Protein AF-A0A453IXG3-F1 (afdb_monomer_lite)

Secondary structure (DSSP, 8-state):
-HHHHHHHHHHHHHHHHHHHH-SEEEEEEEEEEEEEEEE-TTS-EEEEEEEEEEEEE-----GGGG---PPPP-

Radius of gyration: 21.26 Å; chains: 1; bounding box: 48×32×62 Å

Organism: Aegilops tauschii subsp. strangulata (NCBI:txid200361)

Structure (mmCIF, N/CA/C/O backbone):
data_AF-A0A453IXG3-F1
#
_entry.id   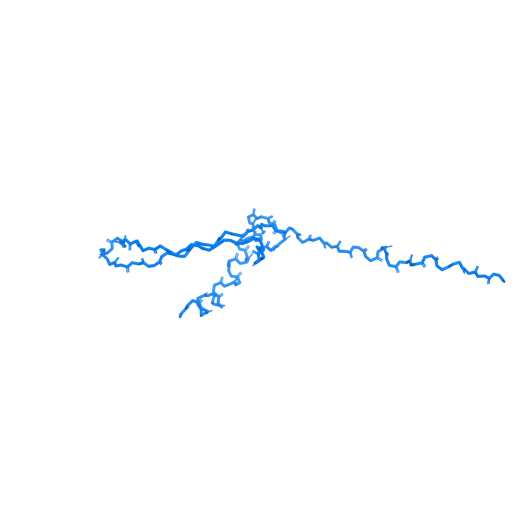AF-A0A453IXG3-F1
#
loop_
_atom_site.group_PDB
_atom_site.id
_atom_site.type_symbol
_atom_site.label_atom_id
_atom_site.label_alt_id
_atom_site.label_comp_id
_atom_site.label_asym_id
_atom_site.label_entity_id
_atom_site.label_seq_id
_atom_site.pdbx_PDB_ins_code
_atom_site.Cartn_x
_atom_site.Cartn_y
_atom_site.Cartn_z
_atom_site.occupancy
_atom_site.B_iso_or_equiv
_atom_site.auth_seq_id
_atom_site.auth_comp_id
_atom_site.auth_asym_id
_atom_site.auth_atom_id
_atom_site.pdbx_PDB_model_num
ATOM 1 N N . ARG A 1 1 ? 1.064 7.366 13.917 1.00 89.69 1 ARG A N 1
ATOM 2 C CA . ARG A 1 1 ? 1.740 6.046 13.854 1.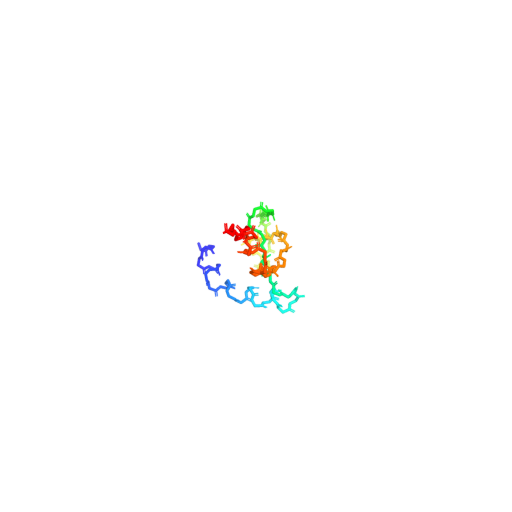00 89.69 1 ARG A CA 1
ATOM 3 C C . ARG A 1 1 ? 1.849 5.496 12.425 1.0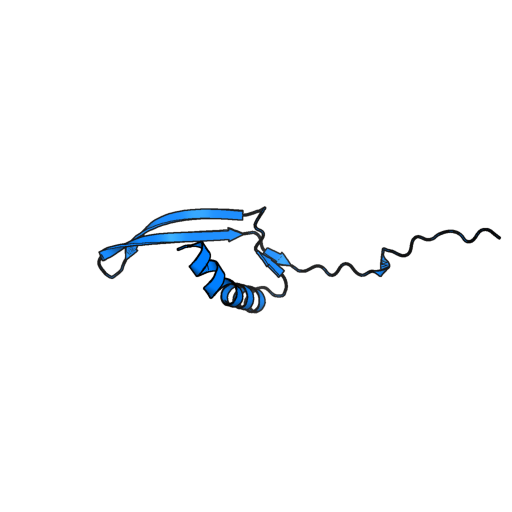0 89.69 1 ARG A C 1
ATOM 5 O O . ARG A 1 1 ? 2.715 4.670 12.202 1.00 89.69 1 ARG A O 1
ATOM 12 N N . LEU A 1 2 ? 1.056 5.974 11.447 1.00 93.06 2 LEU A N 1
ATOM 13 C CA . LEU A 1 2 ? 1.182 5.543 10.043 1.00 93.06 2 LEU A CA 1
ATOM 14 C C . LEU A 1 2 ? 2.590 5.768 9.460 1.00 93.06 2 LEU A C 1
ATOM 16 O O . LEU A 1 2 ? 3.156 4.837 8.910 1.00 93.06 2 LEU A O 1
ATOM 20 N N . ASN A 1 3 ? 3.183 6.954 9.652 1.00 94.44 3 ASN A N 1
ATOM 21 C CA . ASN A 1 3 ? 4.543 7.240 9.167 1.00 94.44 3 ASN A CA 1
ATOM 22 C C . ASN A 1 3 ? 5.583 6.249 9.707 1.00 94.44 3 ASN A C 1
ATOM 24 O O . ASN A 1 3 ? 6.407 5.759 8.952 1.00 94.44 3 ASN A O 1
ATOM 28 N N . GLU A 1 4 ? 5.516 5.909 10.996 1.00 96.00 4 GLU A N 1
ATOM 29 C CA . GLU A 1 4 ? 6.429 4.934 11.606 1.00 96.00 4 GLU A CA 1
ATOM 30 C C . GLU A 1 4 ? 6.225 3.530 11.030 1.00 96.00 4 GLU A C 1
ATOM 32 O O . GLU A 1 4 ? 7.201 2.844 10.748 1.00 96.00 4 GLU A O 1
ATOM 37 N N . ALA A 1 5 ? 4.973 3.114 10.809 1.00 94.56 5 ALA A N 1
ATOM 38 C CA . ALA A 1 5 ? 4.671 1.827 10.189 1.00 94.56 5 ALA A CA 1
ATOM 39 C C . ALA A 1 5 ? 5.209 1.753 8.751 1.00 94.56 5 ALA A C 1
ATOM 41 O O . ALA A 1 5 ? 5.860 0.774 8.399 1.00 94.56 5 ALA A O 1
ATOM 42 N N . ILE A 1 6 ? 5.002 2.798 7.941 1.00 94.44 6 ILE A N 1
ATOM 43 C CA . ILE A 1 6 ? 5.531 2.863 6.569 1.00 94.44 6 ILE A CA 1
ATOM 44 C C . ILE A 1 6 ? 7.061 2.883 6.579 1.00 94.44 6 ILE A C 1
ATOM 46 O O . ILE A 1 6 ? 7.675 2.190 5.780 1.00 94.44 6 ILE A O 1
ATOM 50 N N . MET A 1 7 ? 7.697 3.625 7.488 1.00 94.25 7 MET A N 1
ATOM 51 C CA . MET A 1 7 ? 9.159 3.633 7.590 1.00 94.25 7 MET A CA 1
ATOM 52 C C . MET A 1 7 ? 9.723 2.272 8.013 1.00 94.25 7 MET A C 1
ATOM 54 O O . MET A 1 7 ? 10.762 1.869 7.506 1.00 94.25 7 MET A O 1
ATOM 58 N N . HIS A 1 8 ? 9.051 1.557 8.919 1.00 95.69 8 HIS A N 1
ATOM 59 C CA . HIS A 1 8 ? 9.520 0.260 9.406 1.00 95.69 8 HIS A CA 1
ATOM 60 C C . HIS A 1 8 ? 9.297 -0.872 8.394 1.00 95.69 8 HIS A C 1
ATOM 62 O O . HIS A 1 8 ? 10.158 -1.731 8.239 1.00 95.69 8 HIS A O 1
ATOM 68 N N . PHE A 1 9 ? 8.158 -0.870 7.695 1.00 96.50 9 PHE A N 1
ATOM 69 C CA . PHE A 1 9 ? 7.782 -1.940 6.763 1.00 96.50 9 PHE A CA 1
ATOM 70 C C . PHE A 1 9 ? 8.005 -1.593 5.288 1.00 96.50 9 PHE A C 1
ATOM 72 O O . PHE A 1 9 ? 7.822 -2.452 4.430 1.00 96.50 9 PHE A O 1
ATOM 79 N N . GLY A 1 10 ? 8.397 -0.359 4.967 1.00 94.62 10 GLY A N 1
ATOM 80 C CA . GLY A 1 10 ? 8.504 0.122 3.589 1.00 94.62 10 GLY A CA 1
ATOM 81 C C . GLY A 1 10 ? 9.475 -0.692 2.739 1.00 94.62 10 GLY A C 1
ATOM 82 O O . GLY A 1 10 ? 9.145 -1.043 1.608 1.00 94.62 10 GLY A O 1
ATOM 83 N N . GLU A 1 11 ? 10.635 -1.060 3.288 1.00 95.81 11 GLU A N 1
ATOM 84 C CA . GLU A 1 11 ? 11.602 -1.912 2.583 1.00 95.81 11 GLU A CA 1
ATOM 85 C C . GLU A 1 11 ? 11.060 -3.325 2.345 1.00 95.81 11 GLU A C 1
ATOM 87 O O . GLU A 1 11 ? 11.207 -3.856 1.247 1.00 95.81 11 GLU A O 1
ATOM 92 N N . SER A 1 12 ? 10.378 -3.913 3.332 1.00 97.31 12 SER A N 1
ATOM 93 C CA . SER A 1 12 ? 9.767 -5.240 3.196 1.00 97.31 12 SER A CA 1
ATOM 94 C C . SER A 1 12 ? 8.650 -5.247 2.153 1.00 97.31 12 SER A C 1
ATOM 96 O O . SER A 1 12 ? 8.598 -6.145 1.320 1.00 97.31 12 SER A O 1
ATOM 98 N N . ILE A 1 13 ? 7.790 -4.224 2.152 1.00 95.50 13 ILE A N 1
ATOM 99 C CA . ILE A 1 13 ? 6.726 -4.068 1.151 1.00 95.50 13 ILE A CA 1
ATOM 100 C C . ILE A 1 13 ? 7.338 -3.912 -0.245 1.00 95.50 13 ILE A C 1
ATOM 102 O O . ILE A 1 13 ? 6.893 -4.570 -1.181 1.00 95.50 13 ILE A O 1
ATOM 106 N N . LYS A 1 14 ? 8.390 -3.094 -0.389 1.00 94.31 14 LYS A N 1
ATOM 107 C CA . LYS A 1 14 ? 9.110 -2.944 -1.661 1.00 94.31 14 LYS A CA 1
ATOM 108 C C . LYS A 1 14 ? 9.694 -4.276 -2.143 1.00 94.31 14 LYS A C 1
ATOM 110 O O . LYS A 1 14 ? 9.600 -4.575 -3.328 1.00 94.31 14 LYS A O 1
ATOM 115 N N . ALA A 1 15 ? 10.295 -5.058 -1.247 1.00 96.25 15 ALA A N 1
ATOM 116 C CA . ALA A 1 15 ? 10.875 -6.351 -1.599 1.00 96.25 15 ALA A CA 1
ATOM 117 C C . ALA A 1 15 ? 9.811 -7.321 -2.133 1.00 96.25 15 ALA A C 1
ATOM 119 O O . ALA A 1 15 ? 10.025 -7.914 -3.184 1.00 96.25 15 ALA A O 1
ATOM 120 N N . ILE A 1 16 ? 8.652 -7.400 -1.469 1.00 96.56 16 ILE A N 1
ATOM 121 C CA . ILE A 1 16 ? 7.518 -8.229 -1.908 1.00 96.56 16 ILE A CA 1
ATOM 122 C C . ILE A 1 16 ? 7.006 -7.770 -3.279 1.00 96.56 16 ILE A C 1
ATOM 124 O O . ILE A 1 16 ? 6.815 -8.588 -4.170 1.00 96.56 16 ILE A O 1
ATOM 128 N N . ILE A 1 17 ? 6.850 -6.457 -3.490 1.00 95.06 17 ILE A N 1
ATOM 129 C CA . ILE A 1 17 ? 6.443 -5.921 -4.800 1.00 95.06 17 ILE A CA 1
ATOM 130 C C . ILE A 1 17 ? 7.434 -6.348 -5.890 1.00 95.06 17 ILE A C 1
ATOM 132 O O . ILE A 1 17 ? 7.019 -6.752 -6.972 1.00 95.06 17 ILE A O 1
ATOM 136 N N . ASN A 1 18 ? 8.735 -6.293 -5.613 1.00 94.44 18 ASN A N 1
ATOM 137 C CA . ASN A 1 18 ? 9.747 -6.690 -6.585 1.00 94.44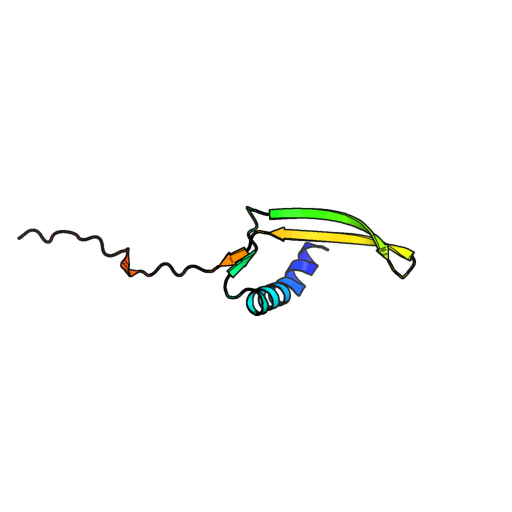 18 ASN A CA 1
ATOM 138 C C . ASN A 1 18 ? 9.786 -8.207 -6.833 1.00 94.44 18 ASN A C 1
ATOM 140 O O . ASN A 1 18 ? 10.085 -8.615 -7.955 1.00 94.44 18 ASN A O 1
ATOM 144 N N . GLU A 1 19 ? 9.499 -9.029 -5.821 1.00 96.12 19 GLU A N 1
ATOM 145 C CA . GLU A 1 19 ? 9.409 -10.489 -5.949 1.00 96.12 19 GLU A CA 1
ATOM 146 C C . GLU A 1 19 ? 8.202 -10.902 -6.802 1.00 96.12 19 GLU A C 1
ATOM 148 O O . GLU A 1 19 ? 8.350 -11.702 -7.726 1.00 96.12 19 GLU A O 1
ATOM 153 N N . ASP A 1 20 ? 7.039 -10.298 -6.551 1.00 95.62 20 ASP A N 1
ATOM 154 C CA . ASP A 1 20 ? 5.781 -10.681 -7.198 1.00 95.62 20 ASP A CA 1
ATOM 155 C C . ASP A 1 20 ? 5.568 -10.008 -8.569 1.00 95.62 20 ASP A C 1
ATOM 157 O O . ASP A 1 20 ? 4.979 -10.608 -9.472 1.00 95.62 20 ASP A O 1
ATOM 161 N N . PHE A 1 21 ? 6.031 -8.763 -8.748 1.00 93.56 21 PHE A N 1
ATOM 162 C CA . PHE A 1 21 ? 5.740 -7.939 -9.935 1.00 93.56 21 PHE A CA 1
ATOM 163 C C . PHE A 1 21 ? 6.982 -7.567 -10.761 1.00 93.56 21 PHE A C 1
ATOM 165 O O . PHE A 1 21 ? 6.839 -7.134 -11.906 1.00 93.56 21 PHE A O 1
ATOM 172 N N . GLY A 1 22 ? 8.191 -7.760 -10.226 1.00 93.06 22 GLY A N 1
ATOM 173 C CA . GLY A 1 22 ? 9.452 -7.363 -10.860 1.00 93.06 22 GLY A CA 1
ATOM 174 C C . GLY A 1 22 ? 9.895 -5.939 -10.508 1.00 93.06 22 GLY A C 1
ATOM 175 O O . GLY A 1 22 ? 9.259 -5.243 -9.716 1.00 93.06 22 GLY A O 1
ATOM 176 N N . ASP A 1 23 ? 11.000 -5.486 -11.105 1.00 94.12 23 ASP A N 1
ATOM 177 C CA . ASP A 1 23 ? 11.596 -4.183 -10.783 1.00 94.12 23 ASP A CA 1
ATOM 178 C C . ASP A 1 23 ? 10.711 -3.012 -11.237 1.00 94.12 23 ASP A C 1
ATOM 180 O O . ASP A 1 23 ? 10.562 -2.725 -12.429 1.00 94.12 23 ASP A O 1
ATOM 184 N N . GLY A 1 24 ? 10.108 -2.329 -10.268 1.00 93.69 24 GLY A N 1
ATOM 185 C CA . GLY A 1 24 ? 9.185 -1.232 -10.505 1.00 93.69 24 GLY A CA 1
ATOM 186 C C . GLY A 1 24 ? 8.745 -0.550 -9.218 1.00 93.69 24 GLY A C 1
ATOM 187 O O . GLY A 1 24 ? 9.284 -0.784 -8.136 1.00 93.69 24 GLY A O 1
ATOM 188 N N . ILE A 1 25 ? 7.769 0.345 -9.342 1.00 95.00 25 ILE A N 1
ATOM 189 C CA . ILE A 1 25 ? 7.216 1.106 -8.219 1.00 95.00 25 ILE A CA 1
ATOM 190 C C . ILE A 1 25 ? 5.690 1.076 -8.227 1.00 95.00 25 ILE A C 1
ATOM 192 O O . ILE A 1 25 ? 5.056 1.035 -9.280 1.00 95.00 25 ILE A O 1
ATOM 196 N N . MET A 1 26 ? 5.099 1.181 -7.039 1.00 96.06 26 MET A N 1
ATOM 197 C CA . MET A 1 26 ? 3.702 1.575 -6.882 1.00 96.06 26 MET A CA 1
ATOM 198 C C . MET A 1 26 ? 3.610 3.102 -7.023 1.00 96.06 26 MET A C 1
ATOM 200 O O . MET A 1 26 ? 4.235 3.837 -6.255 1.00 96.06 26 MET A O 1
ATOM 204 N N . SER A 1 27 ? 2.862 3.587 -8.014 1.00 95.44 27 SER A N 1
ATOM 205 C CA . SER A 1 27 ? 2.649 5.021 -8.232 1.00 95.44 27 SER A CA 1
ATOM 206 C C . SER A 1 27 ? 1.960 5.665 -7.029 1.00 95.44 27 SER A C 1
ATOM 208 O O . SER A 1 27 ? 0.995 5.124 -6.500 1.00 95.44 27 SER A O 1
ATOM 210 N N . ALA A 1 28 ? 2.432 6.849 -6.632 1.00 93.88 28 ALA A N 1
ATOM 211 C CA . ALA A 1 28 ? 1.763 7.708 -5.651 1.00 93.88 28 ALA A CA 1
ATOM 212 C C . ALA A 1 28 ? 0.916 8.820 -6.309 1.00 93.88 28 ALA A C 1
ATOM 214 O O . ALA A 1 28 ? 0.309 9.621 -5.604 1.00 93.88 28 ALA A O 1
ATOM 215 N N . ILE A 1 29 ? 0.906 8.899 -7.648 1.00 95.44 29 ILE A N 1
ATOM 216 C CA . ILE A 1 29 ? 0.114 9.876 -8.420 1.00 95.44 29 ILE A CA 1
ATOM 217 C C . ILE A 1 29 ? -1.184 9.228 -8.908 1.00 95.44 29 ILE A C 1
ATOM 219 O O . ILE A 1 29 ? -2.264 9.772 -8.710 1.00 95.44 29 ILE A O 1
ATOM 223 N N . ASP A 1 30 ? -1.062 8.063 -9.543 1.00 94.31 30 ASP A N 1
ATOM 224 C CA . ASP A 1 30 ? -2.192 7.227 -9.956 1.00 94.31 30 ASP A CA 1
ATOM 225 C C . ASP A 1 30 ? -2.456 6.230 -8.823 1.00 94.31 30 ASP A C 1
ATOM 227 O O . ASP A 1 30 ? -1.916 5.118 -8.813 1.00 94.31 30 ASP A O 1
ATOM 231 N N . PHE A 1 31 ? -3.129 6.738 -7.789 1.00 96.56 31 PHE A N 1
ATOM 232 C CA . PHE A 1 31 ? -3.194 6.134 -6.465 1.00 96.56 31 PHE A CA 1
ATOM 233 C C . PHE A 1 31 ? -4.521 6.423 -5.761 1.00 96.56 31 PHE A C 1
ATOM 235 O O . PHE A 1 31 ? -4.977 7.569 -5.706 1.00 96.56 31 PHE A O 1
ATOM 242 N N . TYR A 1 32 ? -5.078 5.394 -5.131 1.00 97.06 32 TYR A N 1
ATOM 243 C CA . TYR A 1 32 ? -6.251 5.452 -4.275 1.00 97.06 32 TYR A CA 1
ATOM 244 C C . TYR A 1 32 ? -5.918 4.949 -2.867 1.00 97.06 32 TYR A C 1
ATOM 246 O O . TYR A 1 32 ? -5.155 4.004 -2.667 1.00 97.06 32 TYR A O 1
ATOM 254 N N . CYS A 1 33 ? -6.527 5.589 -1.870 1.00 97.06 33 CYS A N 1
ATOM 255 C CA . CYS A 1 33 ? -6.416 5.203 -0.470 1.00 97.06 33 CYS A CA 1
ATOM 256 C C . CYS A 1 33 ? -7.805 5.158 0.155 1.00 97.06 33 CYS A C 1
ATOM 258 O O . CYS A 1 33 ? -8.526 6.159 0.124 1.00 97.06 33 CYS A O 1
ATOM 260 N N . THR A 1 34 ? -8.163 4.017 0.742 1.00 97.69 34 THR A N 1
ATOM 261 C CA . THR A 1 34 ? -9.385 3.886 1.542 1.00 97.69 34 THR A CA 1
ATOM 262 C C . THR A 1 34 ? -9.046 3.658 3.006 1.00 97.69 34 THR A C 1
ATOM 264 O O . THR A 1 34 ? -8.014 3.075 3.352 1.00 97.69 34 THR A O 1
ATOM 267 N N . VAL A 1 35 ? -9.922 4.163 3.875 1.00 97.38 35 VAL A N 1
ATOM 268 C CA . VAL A 1 35 ? -9.814 4.018 5.323 1.00 97.38 35 VAL A CA 1
ATOM 269 C C . VAL A 1 35 ? -11.138 3.499 5.842 1.00 97.38 35 VAL A C 1
ATOM 271 O O . VAL A 1 35 ? -12.151 4.196 5.785 1.00 97.38 35 VAL A O 1
ATOM 274 N N . ASP A 1 36 ? -11.099 2.298 6.399 1.00 97.44 36 ASP A N 1
ATOM 275 C CA . ASP A 1 36 ? -12.282 1.583 6.845 1.00 97.44 36 ASP A CA 1
ATOM 276 C C . ASP A 1 36 ? -12.168 1.208 8.321 1.00 97.44 36 ASP A C 1
ATOM 278 O O . ASP A 1 36 ? -11.083 0.965 8.863 1.00 97.44 36 ASP A O 1
ATOM 282 N N . LYS A 1 37 ? -13.320 1.144 8.990 1.00 97.25 37 LYS A N 1
ATOM 283 C CA . LYS A 1 37 ? -13.426 0.662 10.366 1.00 97.25 37 LYS A CA 1
ATOM 284 C C . LYS A 1 37 ? -13.984 -0.753 10.358 1.00 97.25 37 LYS A C 1
ATOM 286 O O . LYS A 1 37 ? -15.104 -0.974 9.907 1.00 97.25 37 LYS A O 1
ATOM 291 N N . VAL A 1 38 ? -13.237 -1.691 10.929 1.00 96.50 38 VAL A N 1
ATOM 292 C CA . VAL A 1 38 ? -13.639 -3.101 11.029 1.00 96.50 38 VAL A CA 1
ATOM 293 C C . VAL A 1 38 ? -13.627 -3.574 12.479 1.00 96.50 38 VAL A C 1
ATOM 295 O O . VAL A 1 38 ? -12.972 -2.980 13.339 1.00 96.50 38 VAL A O 1
ATOM 298 N N . LYS A 1 39 ? -14.345 -4.662 12.761 1.00 96.69 39 LYS A N 1
ATOM 299 C CA . LYS A 1 39 ? -14.251 -5.376 14.039 1.00 96.69 39 LYS A CA 1
ATOM 300 C C . LYS A 1 39 ? -13.184 -6.463 13.931 1.00 96.69 39 LYS A C 1
ATOM 302 O O . LYS A 1 39 ? -13.257 -7.310 13.048 1.00 96.69 39 LYS A O 1
ATOM 307 N N . GLY A 1 40 ? -12.182 -6.410 14.805 1.00 92.75 40 GLY A N 1
ATOM 308 C CA . GLY A 1 40 ? -11.167 -7.451 14.933 1.00 92.75 40 GLY A CA 1
ATOM 309 C C . GLY A 1 40 ? -11.746 -8.756 15.472 1.00 92.75 40 GLY A C 1
ATOM 310 O O . GLY A 1 40 ? -12.840 -8.781 16.036 1.00 92.75 40 GLY A O 1
ATOM 311 N N . THR A 1 41 ? -10.987 -9.845 15.345 1.00 92.06 41 THR A N 1
ATOM 312 C CA . THR A 1 41 ? -11.347 -11.156 15.918 1.00 92.06 41 THR A CA 1
ATOM 313 C C . THR A 1 41 ? -11.457 -11.126 17.446 1.00 92.06 41 THR A C 1
ATOM 315 O O . THR A 1 41 ? -12.140 -11.956 18.034 1.00 92.06 41 THR A O 1
ATOM 318 N N . ASP A 1 42 ? -10.834 -10.138 18.086 1.00 94.62 42 ASP A N 1
ATOM 319 C CA . ASP A 1 42 ? -10.917 -9.828 19.514 1.00 94.62 42 ASP A CA 1
ATOM 320 C C . ASP A 1 42 ? -12.121 -8.935 19.884 1.00 94.62 42 ASP A C 1
ATOM 322 O O . ASP A 1 42 ? -12.248 -8.505 21.031 1.00 94.62 42 ASP A O 1
ATOM 326 N N . GLY A 1 43 ? -12.992 -8.615 18.920 1.00 93.88 43 GLY A N 1
ATOM 327 C CA . GLY A 1 43 ? -14.167 -7.756 19.092 1.00 93.88 43 GLY A CA 1
ATOM 328 C C . GLY A 1 43 ? -13.863 -6.254 19.164 1.00 93.88 43 GLY A C 1
ATOM 329 O O . GLY A 1 43 ? -14.793 -5.442 19.263 1.00 93.88 43 GLY A O 1
ATOM 330 N N . LYS A 1 44 ? -12.587 -5.852 19.098 1.00 96.25 44 LYS A N 1
ATOM 331 C CA . LYS A 1 44 ? -12.178 -4.444 19.181 1.00 96.25 44 LYS A CA 1
ATOM 332 C C . LYS A 1 44 ? -12.248 -3.760 17.824 1.00 96.25 44 LYS A C 1
ATOM 334 O O . LYS A 1 44 ? -12.184 -4.390 16.772 1.00 96.25 44 LYS A O 1
ATOM 339 N N . ASP A 1 45 ? -12.379 -2.441 17.859 1.00 97.62 45 ASP A N 1
ATOM 340 C CA . ASP A 1 45 ? -12.337 -1.624 16.653 1.00 97.62 45 ASP A CA 1
ATOM 341 C C . ASP A 1 45 ? -10.920 -1.603 16.071 1.00 97.62 45 ASP A C 1
ATOM 343 O O . ASP A 1 45 ? -9.946 -1.359 16.785 1.00 97.62 45 ASP A O 1
ATOM 347 N N . ARG A 1 46 ? -10.812 -1.832 14.763 1.00 96.62 46 ARG A N 1
ATOM 348 C CA . ARG A 1 46 ? -9.567 -1.744 14.000 1.00 96.62 46 ARG A CA 1
ATOM 349 C C . ARG A 1 46 ? -9.755 -0.803 12.819 1.00 96.62 46 ARG A C 1
ATOM 351 O O . ARG A 1 46 ? -10.849 -0.699 12.267 1.00 96.62 46 ARG A O 1
ATOM 358 N N . VAL A 1 47 ? -8.669 -0.140 12.441 1.00 96.19 47 VAL A N 1
ATOM 359 C CA . VAL A 1 47 ? -8.602 0.692 11.240 1.00 96.19 47 VAL A CA 1
ATOM 360 C C . VAL A 1 47 ? -7.867 -0.100 10.170 1.00 96.19 47 VAL A C 1
ATOM 362 O O . VAL A 1 47 ? -6.760 -0.582 10.419 1.00 96.19 47 VAL A O 1
ATOM 365 N N . VAL A 1 48 ? -8.493 -0.248 9.009 1.00 96.25 48 VAL A N 1
ATOM 366 C CA . VAL A 1 48 ? -7.890 -0.846 7.818 1.00 96.25 48 VAL A CA 1
ATOM 367 C C . VAL A 1 48 ? -7.568 0.282 6.855 1.00 96.25 48 VAL A C 1
ATOM 369 O O . VAL A 1 48 ? -8.418 1.127 6.584 1.00 96.25 48 VAL A O 1
ATOM 372 N N . LEU A 1 49 ? -6.326 0.302 6.381 1.00 96.50 49 LEU A N 1
ATOM 373 C CA . LEU A 1 49 ? -5.894 1.150 5.279 1.00 96.50 49 LEU A CA 1
ATOM 374 C C . LEU A 1 49 ? -5.627 0.254 4.079 1.00 96.50 49 LEU A C 1
ATOM 376 O O . LEU A 1 49 ? -4.870 -0.711 4.202 1.00 96.50 49 LEU A O 1
ATOM 380 N N . THR A 1 50 ? -6.206 0.615 2.941 1.00 96.56 50 THR A N 1
ATOM 381 C CA . THR A 1 50 ? -5.928 -0.039 1.663 1.00 96.56 50 THR A CA 1
ATOM 382 C C . THR A 1 50 ? -5.270 0.972 0.742 1.00 96.56 50 THR A C 1
ATOM 384 O O . THR A 1 50 ? -5.812 2.055 0.519 1.00 96.56 50 THR A O 1
ATOM 387 N N . PHE A 1 51 ? -4.094 0.619 0.235 1.00 96.88 51 PHE A N 1
ATOM 388 C CA . PHE A 1 51 ? -3.331 1.402 -0.727 1.00 96.88 51 PHE A CA 1
ATOM 389 C C . PHE A 1 51 ? -3.383 0.697 -2.077 1.00 96.88 51 PHE A C 1
ATOM 391 O O . PHE A 1 51 ? -2.925 -0.438 -2.192 1.00 96.88 51 PHE A O 1
ATOM 398 N N . ASP A 1 52 ? -3.950 1.369 -3.071 1.00 97.06 52 ASP A N 1
ATOM 399 C CA . ASP A 1 52 ? -4.080 0.869 -4.436 1.00 97.06 52 ASP A CA 1
ATOM 400 C C . ASP A 1 52 ? -3.389 1.857 -5.372 1.00 97.06 52 ASP A C 1
ATOM 402 O O . ASP A 1 52 ? -3.901 2.941 -5.646 1.00 97.06 52 ASP A O 1
ATOM 406 N N . GLY A 1 53 ? -2.172 1.520 -5.787 1.00 96.88 53 GLY A N 1
ATOM 407 C CA . GLY A 1 53 ? -1.394 2.337 -6.705 1.00 96.88 53 GLY A CA 1
ATOM 408 C C . GLY A 1 53 ? -1.052 1.567 -7.963 1.00 96.88 53 GLY A C 1
ATOM 409 O O . GLY A 1 53 ? -0.658 0.400 -7.913 1.00 96.88 53 GLY A O 1
ATOM 410 N N . LYS A 1 54 ? -1.128 2.251 -9.103 1.00 96.50 54 LYS A N 1
ATOM 411 C CA . LYS A 1 54 ? -0.736 1.670 -10.385 1.00 96.50 54 LYS A CA 1
ATOM 412 C C . LYS A 1 54 ? 0.728 1.234 -10.358 1.00 96.50 54 LYS A C 1
ATOM 414 O O . LYS A 1 54 ? 1.611 2.043 -10.069 1.00 96.50 54 LYS A O 1
ATOM 419 N N . TYR A 1 55 ? 0.988 -0.021 -10.716 1.00 95.81 55 TYR A N 1
ATOM 420 C CA . TYR A 1 55 ? 2.348 -0.525 -10.882 1.00 95.81 55 TYR A CA 1
ATOM 421 C C . TYR A 1 55 ? 2.999 0.070 -12.136 1.00 95.81 55 TYR A C 1
ATOM 423 O O . TYR A 1 55 ? 2.415 0.058 -13.225 1.00 95.81 55 TYR A O 1
ATOM 431 N N . LEU A 1 56 ? 4.213 0.591 -11.977 1.00 94.75 56 LEU A N 1
ATOM 432 C CA . LEU A 1 56 ? 5.019 1.171 -13.044 1.00 94.75 56 LEU A CA 1
ATOM 433 C C . LEU A 1 56 ? 6.371 0.442 -13.095 1.00 94.75 56 LEU A C 1
ATOM 435 O O . LEU A 1 56 ? 7.161 0.598 -12.160 1.00 94.75 56 LEU A O 1
ATOM 439 N N . PRO A 1 57 ? 6.660 -0.335 -14.156 1.00 93.81 57 PRO A N 1
ATOM 440 C CA . PRO A 1 57 ? 7.939 -1.021 -14.285 1.00 93.81 57 PRO A CA 1
ATOM 441 C C . PRO A 1 57 ? 9.077 -0.015 -14.474 1.00 93.81 57 PRO A C 1
ATOM 443 O O . PRO A 1 57 ? 8.915 1.021 -15.136 1.00 93.81 57 PRO A O 1
ATOM 446 N N . HIS A 1 58 ? 10.248 -0.326 -13.922 1.00 88.31 58 HIS A N 1
ATOM 447 C CA . HIS A 1 58 ? 11.432 0.489 -14.128 1.00 88.31 58 HIS A CA 1
ATOM 448 C C . HIS A 1 58 ? 11.839 0.427 -15.603 1.00 88.31 58 HIS A C 1
ATOM 450 O O . HIS A 1 58 ? 12.116 -0.633 -16.158 1.00 88.31 58 HIS A O 1
ATOM 456 N N . THR A 1 59 ? 11.841 1.582 -16.266 1.00 78.44 59 THR A N 1
ATOM 457 C CA . THR A 1 59 ? 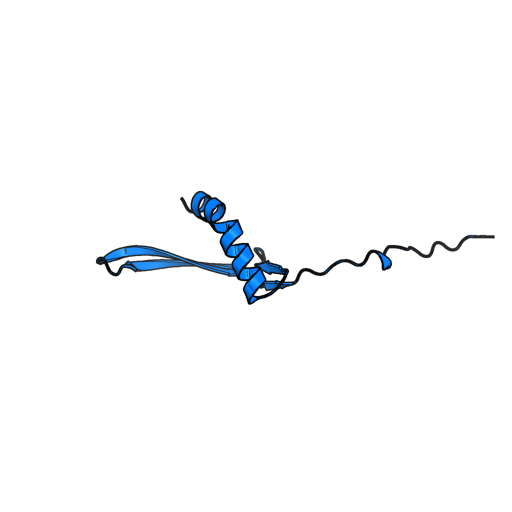12.324 1.691 -17.643 1.00 78.44 59 THR A CA 1
ATOM 458 C C . THR A 1 59 ? 13.700 2.333 -17.605 1.00 78.44 59 THR A C 1
ATOM 460 O O . THR A 1 59 ? 13.815 3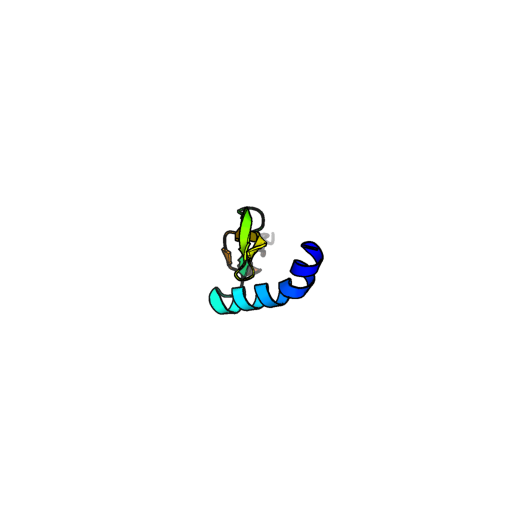.530 -17.339 1.00 78.44 59 THR A O 1
ATOM 463 N N . GLU A 1 60 ? 14.747 1.559 -17.888 1.00 71.50 60 GLU A N 1
ATOM 464 C CA . GLU A 1 60 ? 16.072 2.133 -18.111 1.00 71.50 60 GLU A CA 1
ATOM 465 C C . GLU A 1 60 ? 16.018 3.065 -19.328 1.00 71.50 60 GLU A C 1
ATOM 467 O O . GLU A 1 60 ? 15.778 2.640 -20.464 1.00 71.50 60 GLU A O 1
ATOM 472 N N . GLN A 1 61 ? 16.279 4.354 -19.114 1.00 60.94 61 GLN A N 1
ATOM 473 C CA . GLN A 1 61 ? 16.583 5.254 -20.219 1.00 60.94 61 GLN A CA 1
ATOM 474 C C . GLN A 1 61 ? 17.969 4.894 -20.759 1.00 60.94 61 GLN A C 1
ATOM 476 O O . GLN A 1 61 ? 18.992 5.334 -20.238 1.00 60.94 61 GLN A O 1
ATOM 481 N N . LYS A 1 62 ? 18.025 4.088 -21.824 1.00 56.81 62 LYS A N 1
ATOM 482 C CA . LYS A 1 62 ? 19.286 3.836 -22.531 1.00 56.81 62 LYS A CA 1
ATOM 483 C C . LYS A 1 62 ? 19.841 5.169 -23.047 1.00 56.81 62 LYS A C 1
ATOM 485 O O . LYS A 1 62 ? 19.231 5.811 -23.901 1.00 56.81 62 LYS A O 1
ATOM 490 N N . ALA A 1 63 ? 21.032 5.548 -22.579 1.00 58.41 63 ALA A N 1
ATOM 491 C CA . ALA A 1 63 ? 21.739 6.783 -22.943 1.00 58.41 63 ALA A CA 1
ATOM 492 C C . ALA A 1 63 ? 22.028 6.947 -24.455 1.00 58.41 63 ALA A C 1
ATOM 494 O O . ALA A 1 63 ? 22.481 8.003 -24.891 1.00 58.41 63 ALA A O 1
ATOM 495 N N . ALA A 1 64 ? 21.727 5.939 -25.282 1.00 55.78 64 ALA A N 1
ATOM 496 C CA . ALA A 1 64 ? 21.870 5.984 -26.736 1.00 55.78 64 ALA A CA 1
ATOM 497 C C . ALA A 1 64 ? 21.036 7.089 -27.420 1.00 55.78 64 ALA A C 1
ATOM 499 O O . ALA A 1 64 ? 21.375 7.496 -28.529 1.00 55.78 64 ALA A O 1
ATOM 500 N N . ASN A 1 65 ? 19.995 7.624 -26.768 1.00 56.94 65 ASN A N 1
ATOM 501 C CA . ASN A 1 65 ? 19.200 8.734 -27.313 1.00 56.94 65 ASN A CA 1
ATOM 502 C C . ASN A 1 65 ? 19.785 10.135 -27.028 1.00 56.94 65 ASN A C 1
ATOM 504 O O . ASN A 1 65 ? 19.211 11.126 -27.474 1.00 56.94 65 ASN A O 1
ATOM 508 N N . MET A 1 66 ? 20.923 10.236 -26.329 1.00 57.12 66 MET A N 1
ATOM 509 C CA . MET A 1 66 ? 21.603 11.504 -26.004 1.00 57.12 66 MET A CA 1
ATOM 510 C C . MET A 1 66 ? 22.842 11.787 -26.873 1.00 57.12 66 MET A C 1
ATOM 512 O O . MET A 1 66 ? 23.656 12.634 -26.522 1.00 57.12 66 MET A O 1
ATOM 516 N N . MET A 1 67 ? 22.993 11.132 -28.030 1.00 54.34 67 MET A N 1
ATOM 517 C CA . MET A 1 67 ? 23.955 11.577 -29.044 1.00 54.34 67 MET A CA 1
ATOM 518 C C . MET A 1 67 ? 23.226 12.483 -30.040 1.00 54.34 67 MET A C 1
ATOM 520 O O . MET A 1 67 ? 22.699 12.026 -31.059 1.00 54.34 67 MET A O 1
ATOM 524 N N . SER A 1 68 ? 23.152 13.779 -29.736 1.00 57.53 68 SER A N 1
ATOM 525 C CA . SER A 1 68 ? 22.782 14.768 -30.743 1.00 57.53 68 SER A CA 1
ATOM 526 C C . SER A 1 68 ? 23.767 14.634 -31.907 1.00 57.53 68 SER A C 1
ATOM 528 O O . SER A 1 68 ? 24.975 14.799 -31.756 1.00 57.53 68 SER A O 1
ATOM 530 N N . LYS A 1 69 ? 23.252 14.279 -33.087 1.00 62.19 69 LYS A N 1
ATOM 531 C CA . LYS A 1 69 ? 23.992 14.375 -34.347 1.00 62.19 69 LYS A CA 1
ATOM 532 C C . LYS A 1 69 ? 24.266 15.858 -34.605 1.00 62.19 69 LYS A C 1
ATOM 534 O O . LYS A 1 69 ? 23.503 16.510 -35.312 1.00 62.19 69 LYS A O 1
ATOM 539 N N . LEU A 1 70 ? 25.309 16.409 -33.994 1.00 59.72 70 LEU A N 1
ATOM 540 C CA . LEU A 1 70 ? 25.891 17.666 -34.441 1.00 59.72 70 LEU A CA 1
ATOM 541 C C . LEU A 1 70 ? 26.605 17.357 -35.763 1.00 59.72 70 LEU A C 1
ATOM 543 O O . LEU A 1 70 ? 27.517 16.528 -35.761 1.00 59.72 70 LEU A O 1
ATOM 547 N N . PRO A 1 71 ? 26.193 17.942 -36.902 1.00 53.34 71 PRO A N 1
ATOM 548 C CA . PRO A 1 71 ? 26.982 17.814 -38.113 1.00 53.34 71 PRO A CA 1
ATOM 549 C C . PRO A 1 71 ? 28.306 18.538 -37.866 1.00 53.34 71 PRO A C 1
ATOM 551 O O . PRO A 1 71 ? 28.324 19.742 -37.603 1.00 53.34 71 PRO A O 1
ATOM 554 N N . CYS A 1 72 ? 29.408 17.789 -37.912 1.00 49.03 72 CYS A N 1
ATOM 555 C CA . CYS A 1 72 ? 30.731 18.377 -38.048 1.00 49.03 72 CYS A CA 1
ATOM 556 C C . CYS A 1 72 ? 30.708 19.164 -39.364 1.00 49.03 72 CYS A C 1
ATOM 558 O O . CYS A 1 72 ? 30.427 18.586 -40.413 1.00 49.03 72 CYS A O 1
ATOM 560 N N . LYS A 1 73 ? 30.864 20.486 -39.294 1.00 53.50 73 LYS A N 1
ATOM 561 C CA . LYS A 1 73 ? 31.034 21.327 -40.480 1.00 53.50 73 LYS A CA 1
ATOM 562 C C . LYS A 1 73 ? 32.510 21.266 -40.859 1.00 53.50 73 LYS A C 1
ATOM 564 O O . LYS A 1 73 ? 33.344 21.556 -40.003 1.00 53.50 73 LYS A O 1
ATOM 569 N N . ASP A 1 74 ? 32.761 20.847 -42.096 1.00 56.19 74 ASP A N 1
ATOM 570 C CA . ASP A 1 74 ? 34.066 20.868 -42.767 1.00 56.19 74 ASP A CA 1
ATOM 571 C C . ASP A 1 74 ? 34.674 22.279 -42.828 1.00 56.19 74 ASP A C 1
ATOM 573 O O . ASP A 1 74 ? 33.895 23.262 -42.941 1.00 56.19 74 ASP A O 1
#

Sequence (74 aa):
RLNEAIMHFGESIKAIINEDFGDGIMSAIDFYCTVDKVKGTDGKDRVVLTFDGKYLPHTEQKAANMMSKLPCKD

InterPro domains:
  IPR003712 Cyanate lyase, C-terminal [PF02560] (1-59)
  IPR003712 Cyanate lyase, C-terminal [SM01116] (1-61)
  IPR008076 Cyanate hydratase [PR01693] (14-30)
  IPR008076 Cyanate hydratase [PR01693] (46-56)
  IPR008076 Cyanate hydratase [PTHR34186] (1-72)
  IPR036581 Cyanate lyase, C-terminal domain superfamily [G3DSA:3.30.1160.10] (1-61)
  IPR036581 Cyanate lyase, C-terminal domain superfamily [SSF55234] (1-60)

Foldseek 3Di:
DVVVVCVVCVVVVQVVCCVVPNAWDFDPVQKDKDWDWDQDPVRDIDIDIDIHGDTDHDDDPDCPVVPDPPPDDD

pLDDT: mean 87.43, std 15.43, range [49.03, 97.69]